Protein AF-A0A087TCX5-F1 (afdb_monomer)

pLDDT: mean 95.56, std 5.3, range [61.22, 98.56]

Nearest PDB structures (foldseek):
  3qj4-assembly2_B  TM=8.855E-01  e=2.046E-03  Homo sapiens
  3qj4-assembly1_A  TM=8.817E-01  e=7.351E-03  Homo sapiens

Mean predicted aligned error: 3.64 Å

Secondary structure (DSSP, 8-state):
-PPPS-------SS-S-SSPSTT--SEEEEEETTEEEEESGGGS-SSHHHHHHHHHHHHHHHHHHH--

Sequence (68 aa):
MPKPSCIKVHKWRYSQVEKSYIGKPGCLVVSTSPVLICGGDGFSCSTFEGCILSAESIVKNFTENFVT

Foldseek 3Di:
DDDDPDDDDDDDPQQWDPAADPPLQLWDFPDVVVTDIGGDCSSAGPDPVSRVSSVVSVVVCCCVRPND

Structure (mmCIF, N/CA/C/O backbone):
data_AF-A0A087TCX5-F1
#
_entry.id   AF-A0A087TCX5-F1
#
loop_
_atom_site.group_PDB
_atom_site.id
_atom_site.type_symbol
_atom_site.label_atom_id
_atom_site.label_alt_id
_atom_site.label_comp_id
_atom_site.label_asym_id
_atom_site.label_entity_id
_atom_site.label_seq_id
_atom_site.pdbx_PDB_ins_code
_atom_site.Cartn_x
_atom_site.Cartn_y
_atom_site.Cartn_z
_atom_site.occupancy
_atom_site.B_iso_or_equiv
_atom_site.auth_seq_id
_atom_site.auth_comp_id
_atom_site.auth_asym_id
_atom_site.auth_atom_id
_atom_site.pdbx_PDB_model_num
ATOM 1 N N . MET A 1 1 ? 23.663 -6.365 -35.262 1.00 79.00 1 MET A N 1
ATOM 2 C CA . MET A 1 1 ? 22.961 -6.972 -34.106 1.00 79.00 1 MET A CA 1
ATOM 3 C C . MET A 1 1 ? 21.576 -7.444 -34.534 1.00 79.00 1 MET A C 1
ATOM 5 O O . MET A 1 1 ? 20.970 -6.746 -35.345 1.00 79.00 1 MET A O 1
ATOM 9 N N . PRO A 1 2 ? 21.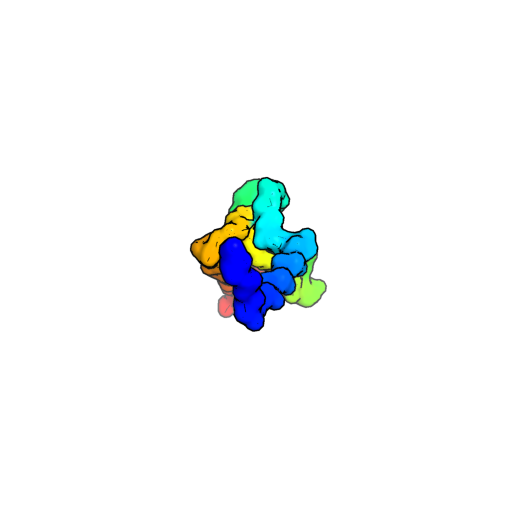081 -8.589 -34.028 1.00 92.62 2 PRO A N 1
ATOM 10 C CA . PRO A 1 2 ? 19.724 -9.056 -34.307 1.00 92.62 2 PRO A CA 1
ATOM 11 C C . PRO A 1 2 ? 18.673 -8.192 -33.596 1.00 92.62 2 PRO A C 1
ATOM 13 O O . PRO A 1 2 ? 18.939 -7.614 -32.542 1.00 92.62 2 PRO A O 1
ATOM 16 N N . LYS A 1 3 ? 17.476 -8.106 -34.186 1.00 95.50 3 LYS A N 1
ATOM 17 C CA . LYS A 1 3 ? 16.324 -7.419 -33.586 1.00 95.50 3 LYS A CA 1
ATOM 18 C C . LYS A 1 3 ? 15.625 -8.339 -32.572 1.00 95.50 3 LYS A C 1
ATOM 20 O O . LYS A 1 3 ? 15.624 -9.553 -32.781 1.00 95.50 3 LYS A O 1
ATOM 25 N N . PRO A 1 4 ? 15.028 -7.792 -31.497 1.00 96.12 4 PRO A N 1
ATOM 26 C CA . PRO A 1 4 ? 14.271 -8.591 -30.537 1.00 96.12 4 PRO A CA 1
ATOM 27 C C . PRO A 1 4 ? 13.072 -9.281 -31.205 1.00 96.12 4 PRO A C 1
ATOM 29 O O . PRO A 1 4 ? 12.425 -8.698 -32.075 1.00 96.12 4 PRO A O 1
ATOM 32 N N . SER A 1 5 ? 12.766 -10.509 -30.776 1.00 96.88 5 SER A N 1
ATOM 33 C CA . SER A 1 5 ? 11.628 -11.304 -31.268 1.00 96.88 5 SER A CA 1
ATOM 34 C C . SER A 1 5 ? 10.276 -10.820 -30.735 1.00 96.88 5 SER A C 1
ATOM 36 O O . SER A 1 5 ? 9.243 -11.090 -31.340 1.00 96.88 5 SER A O 1
ATOM 38 N N . CYS A 1 6 ? 10.273 -10.100 -29.610 1.00 97.12 6 CYS A N 1
ATOM 39 C CA . CYS A 1 6 ? 9.089 -9.497 -29.010 1.00 97.12 6 CYS A CA 1
ATOM 40 C C . CYS A 1 6 ? 9.490 -8.306 -28.129 1.00 97.12 6 CYS A C 1
ATOM 42 O O . CYS A 1 6 ? 10.558 -8.307 -27.516 1.00 97.12 6 CYS A O 1
ATOM 44 N N . ILE A 1 7 ? 8.619 -7.297 -28.051 1.00 96.56 7 ILE A N 1
ATOM 45 C CA . ILE A 1 7 ? 8.745 -6.161 -27.136 1.00 96.56 7 ILE A CA 1
ATOM 46 C C . ILE A 1 7 ? 7.408 -5.995 -26.418 1.00 96.56 7 ILE A C 1
ATOM 48 O O . ILE A 1 7 ? 6.369 -5.848 -27.060 1.00 96.56 7 ILE A O 1
ATOM 52 N N . LYS A 1 8 ? 7.437 -5.964 -25.083 1.00 97.12 8 LYS A N 1
ATOM 53 C CA . LYS A 1 8 ? 6.287 -5.593 -24.256 1.00 97.12 8 LYS A CA 1
ATOM 54 C C . LYS A 1 8 ? 6.622 -4.328 -23.483 1.00 97.12 8 LYS A C 1
ATOM 56 O O . LYS A 1 8 ? 7.511 -4.334 -22.639 1.00 97.12 8 LYS A O 1
ATOM 61 N N . VAL A 1 9 ? 5.885 -3.259 -23.757 1.00 97.19 9 VAL A N 1
ATOM 62 C CA . VAL A 1 9 ? 5.980 -2.008 -23.003 1.00 97.19 9 VAL A CA 1
ATOM 63 C C . VAL A 1 9 ? 4.827 -1.959 -22.016 1.00 97.19 9 VAL A C 1
ATOM 65 O O . VAL A 1 9 ? 3.681 -2.222 -22.377 1.00 97.19 9 VAL A O 1
ATOM 68 N N . HIS A 1 10 ? 5.127 -1.615 -20.770 1.00 97.75 10 HIS A N 1
ATOM 69 C CA . HIS A 1 10 ? 4.113 -1.386 -19.757 1.00 97.75 10 HIS A CA 1
ATOM 70 C C . HIS A 1 10 ? 4.347 -0.027 -19.106 1.00 97.75 10 HIS A C 1
ATOM 72 O O . HIS A 1 10 ? 5.427 0.240 -18.583 1.00 97.75 10 HIS A O 1
ATOM 78 N N . LYS A 1 11 ? 3.331 0.836 -19.162 1.00 97.50 11 LYS A N 1
ATOM 79 C CA . LYS A 1 11 ? 3.373 2.167 -18.564 1.00 97.50 11 LYS A CA 1
ATOM 80 C C . LYS A 1 11 ? 2.528 2.176 -17.301 1.00 97.50 11 LYS A C 1
ATOM 82 O O . LYS A 1 11 ? 1.304 2.124 -17.372 1.00 97.50 11 LYS A O 1
ATOM 87 N N . TRP A 1 12 ? 3.187 2.344 -16.167 1.00 97.25 12 TRP A N 1
ATOM 88 C CA . TRP A 1 12 ? 2.524 2.636 -14.906 1.00 97.25 12 TRP A CA 1
ATOM 89 C C . TRP A 1 12 ? 2.283 4.143 -14.811 1.00 97.25 12 TRP A C 1
ATOM 91 O O . TRP A 1 12 ? 3.232 4.923 -14.819 1.00 97.25 12 TRP A O 1
ATOM 101 N N . ARG A 1 13 ? 1.015 4.573 -14.749 1.00 96.62 13 ARG A N 1
ATOM 102 C CA . ARG A 1 13 ? 0.691 5.989 -14.484 1.00 96.62 13 ARG A CA 1
ATOM 103 C C . ARG A 1 13 ? 1.079 6.390 -13.058 1.00 96.62 13 ARG A C 1
ATOM 105 O O . ARG A 1 13 ? 1.513 7.515 -12.850 1.00 96.62 13 ARG A O 1
ATOM 112 N N . TYR A 1 14 ? 0.948 5.449 -12.126 1.00 94.62 14 TYR A N 1
ATOM 113 C CA . TYR A 1 14 ? 1.359 5.558 -10.733 1.00 94.62 14 TYR A CA 1
ATOM 114 C C . TYR A 1 14 ? 2.137 4.286 -10.400 1.00 94.62 14 TYR A C 1
ATOM 116 O O . TYR A 1 14 ? 1.540 3.231 -10.213 1.00 94.62 14 TYR A O 1
ATOM 124 N N . SER A 1 15 ? 3.467 4.353 -10.466 1.00 94.50 15 SER A N 1
ATOM 125 C CA . SER A 1 15 ? 4.324 3.185 -10.231 1.00 94.50 15 SER A CA 1
ATOM 126 C C . SER A 1 15 ? 4.627 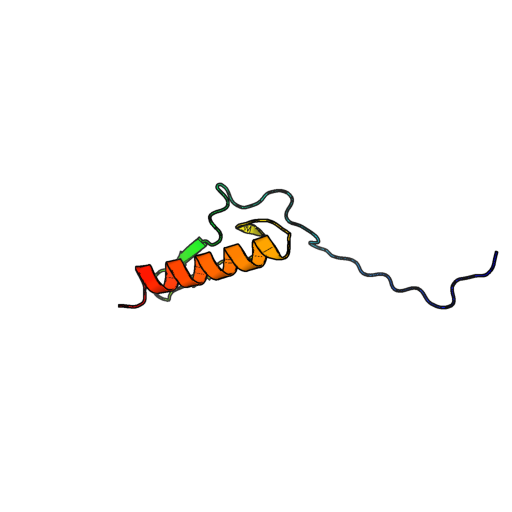2.984 -8.755 1.00 94.50 15 SER A C 1
ATOM 128 O O . SER A 1 15 ? 4.677 1.848 -8.297 1.00 94.50 15 SER A O 1
ATOM 130 N N . GLN A 1 16 ? 4.886 4.083 -8.044 1.00 96.50 16 GLN A N 1
ATOM 131 C CA . GLN A 1 16 ? 5.300 4.107 -6.647 1.00 96.50 16 GLN A CA 1
ATOM 132 C C . GLN A 1 16 ? 4.879 5.430 -6.009 1.00 96.50 16 GLN A C 1
ATOM 134 O O . GLN A 1 16 ? 4.824 6.473 -6.665 1.00 96.50 16 GLN A O 1
ATOM 139 N N . VAL A 1 17 ? 4.611 5.373 -4.714 1.00 96.19 17 VAL A N 1
ATOM 140 C CA . VAL A 1 17 ? 4.338 6.519 -3.862 1.00 96.19 17 VAL A CA 1
ATOM 141 C C . VAL A 1 17 ? 5.665 7.183 -3.519 1.00 96.19 17 VAL A C 1
ATOM 143 O O . VAL A 1 17 ? 6.484 6.635 -2.787 1.00 96.19 17 VAL A O 1
ATOM 146 N 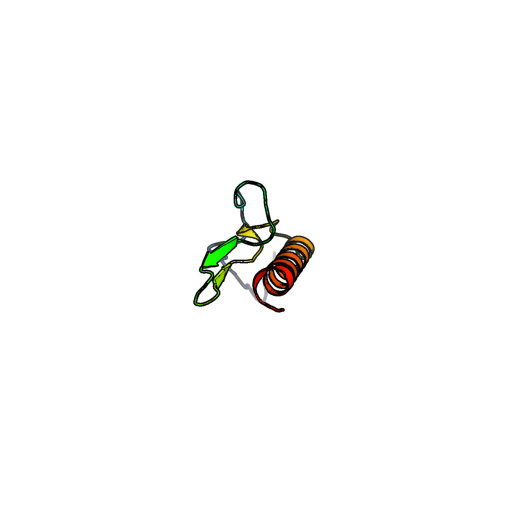N . GLU A 1 18 ? 5.875 8.385 -4.046 1.00 94.31 18 GLU A N 1
ATOM 147 C CA . GLU A 1 18 ? 7.051 9.198 -3.717 1.00 94.31 18 GLU A CA 1
ATOM 148 C C . GLU A 1 18 ? 6.909 9.856 -2.335 1.00 94.31 18 GLU A C 1
ATOM 150 O O . GLU A 1 18 ? 7.860 9.940 -1.560 1.00 94.31 18 GLU A O 1
ATOM 155 N N . LYS A 1 19 ? 5.692 10.307 -2.012 1.00 94.69 19 LYS A N 1
ATOM 156 C CA . LYS A 1 19 ? 5.350 10.967 -0.750 1.00 94.69 19 LYS A CA 1
ATOM 157 C C . LYS A 1 19 ? 4.127 10.296 -0.148 1.00 94.69 19 LYS A C 1
ATOM 159 O O . LYS A 1 19 ? 3.003 10.557 -0.571 1.00 94.69 19 LYS A O 1
ATOM 164 N N . SER A 1 20 ? 4.365 9.418 0.821 1.00 94.69 20 SER A N 1
ATOM 165 C CA . SER A 1 20 ? 3.294 8.764 1.572 1.00 94.69 20 SER A CA 1
ATOM 166 C C . SER A 1 20 ? 2.508 9.772 2.409 1.00 94.69 20 SER A C 1
ATOM 168 O O . SER A 1 20 ? 2.987 10.870 2.710 1.00 94.69 20 SER A O 1
ATOM 170 N N . TYR A 1 21 ? 1.317 9.361 2.839 1.00 96.75 21 TYR A N 1
ATOM 171 C CA . TYR A 1 21 ? 0.533 10.072 3.836 1.00 96.75 21 TYR A CA 1
ATOM 172 C C . TYR A 1 21 ? 1.375 10.355 5.088 1.00 96.75 21 TYR A C 1
ATOM 174 O O . TYR A 1 21 ? 2.212 9.540 5.497 1.00 96.75 21 TYR A O 1
ATOM 182 N N . ILE A 1 22 ? 1.159 11.524 5.693 1.00 95.88 22 ILE A N 1
ATOM 183 C CA . ILE A 1 22 ? 1.956 11.983 6.830 1.00 95.88 22 ILE A CA 1
ATOM 184 C C . ILE A 1 22 ? 1.902 10.971 7.983 1.00 95.88 22 ILE A C 1
ATOM 186 O O . ILE A 1 22 ? 0.847 10.442 8.319 1.00 95.88 22 ILE A O 1
ATOM 190 N N . GLY A 1 23 ? 3.063 10.652 8.554 1.00 94.81 23 GLY A N 1
ATOM 191 C CA . GLY A 1 23 ? 3.183 9.682 9.646 1.00 94.81 23 GLY A CA 1
ATOM 192 C C . GLY A 1 23 ? 3.056 8.207 9.247 1.00 94.81 23 GLY A C 1
ATOM 193 O O . GLY A 1 23 ? 3.347 7.359 10.081 1.00 94.81 23 GLY A O 1
ATOM 194 N N . LYS A 1 24 ? 2.690 7.887 7.995 1.00 95.19 24 LYS A N 1
ATOM 195 C CA . LYS A 1 24 ? 2.575 6.507 7.481 1.00 95.19 24 LYS A CA 1
ATOM 196 C C . LYS A 1 24 ? 1.802 5.556 8.424 1.00 95.19 24 LYS A C 1
ATOM 198 O O . LYS A 1 24 ? 2.337 4.524 8.823 1.00 95.19 24 LYS A O 1
ATOM 203 N N . PRO A 1 25 ? 0.547 5.879 8.788 1.00 97.06 25 PRO A N 1
ATOM 204 C CA . PRO A 1 25 ? -0.223 5.121 9.783 1.00 97.06 25 PRO A CA 1
ATOM 205 C C . PRO A 1 25 ? -0.638 3.702 9.337 1.00 97.06 25 PRO A C 1
ATOM 207 O O . PRO A 1 25 ? -1.267 2.966 10.096 1.00 97.06 25 PRO A O 1
ATOM 210 N N . GLY A 1 26 ? -0.358 3.308 8.094 1.00 97.75 26 GLY A N 1
ATOM 211 C CA . GLY A 1 26 ? -0.807 2.051 7.494 1.00 97.75 26 GLY A CA 1
ATOM 212 C C . GLY A 1 26 ? -2.232 2.116 6.941 1.00 97.75 26 GLY A C 1
ATOM 213 O O . GLY A 1 26 ? -2.498 1.509 5.909 1.00 97.75 26 GLY A O 1
ATOM 214 N N . CYS A 1 27 ? -3.129 2.903 7.533 1.00 98.31 27 CYS A N 1
ATOM 215 C CA . CYS A 1 27 ? -4.469 3.160 7.001 1.00 98.31 27 CYS A CA 1
ATOM 216 C C . CYS A 1 27 ? -5.025 4.512 7.471 1.00 98.31 27 CYS A C 1
ATOM 218 O O . CYS A 1 27 ? -4.465 5.147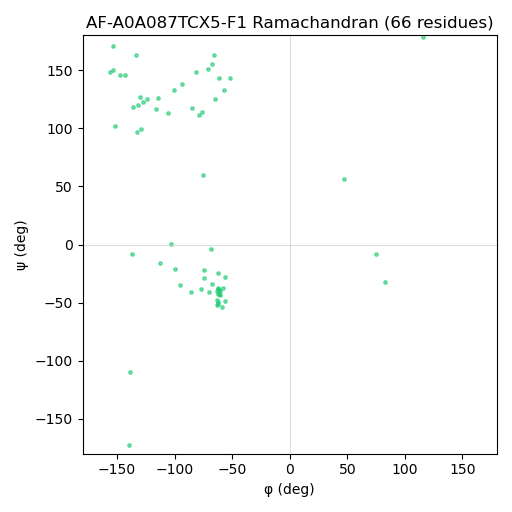 8.363 1.00 98.31 27 CYS A O 1
ATOM 220 N N . LEU A 1 28 ? -6.152 4.938 6.902 1.00 97.81 28 LEU A N 1
ATOM 221 C CA . LEU A 1 28 ? -6.888 6.138 7.300 1.00 97.81 28 LEU A CA 1
ATOM 222 C C . LEU A 1 28 ? -8.378 5.816 7.452 1.00 97.81 28 LEU A C 1
ATOM 224 O O . LEU A 1 28 ? -9.025 5.428 6.482 1.00 97.81 28 LEU A O 1
ATOM 228 N N . VAL A 1 29 ? -8.935 6.019 8.646 1.00 97.00 29 VAL A N 1
ATOM 229 C CA . VAL A 1 29 ? -10.388 5.967 8.869 1.00 97.00 29 VAL A CA 1
ATOM 230 C C . VAL A 1 29 ? -11.001 7.260 8.331 1.00 97.00 29 VAL A C 1
ATOM 232 O O . VAL A 1 29 ? -10.721 8.342 8.840 1.00 97.00 29 VAL A O 1
ATOM 235 N N . VAL A 1 30 ? -11.815 7.154 7.282 1.00 97.19 30 VAL A N 1
ATOM 236 C CA . VAL A 1 30 ? -12.449 8.301 6.608 1.00 97.19 30 VAL A CA 1
ATOM 237 C C . VAL A 1 30 ? -13.860 8.546 7.138 1.00 97.19 30 VAL A C 1
ATOM 239 O O . VAL A 1 30 ? -14.290 9.690 7.241 1.00 97.19 30 VAL A O 1
ATOM 242 N N . SER A 1 31 ? -14.582 7.479 7.482 1.00 96.75 31 SER A N 1
ATOM 243 C CA . SER A 1 31 ? -15.921 7.549 8.069 1.00 96.75 31 SER A CA 1
ATOM 244 C C . SER A 1 31 ? -16.132 6.392 9.041 1.00 96.75 31 SER A C 1
ATOM 246 O O . SER A 1 31 ? -15.632 5.290 8.818 1.00 96.75 31 SER A O 1
ATOM 248 N N . THR A 1 32 ? -16.881 6.643 10.114 1.00 95.12 32 THR A N 1
ATOM 249 C CA . THR A 1 32 ? -17.252 5.643 11.125 1.00 95.12 32 THR A CA 1
ATOM 250 C C . THR A 1 32 ? -18.666 5.092 10.926 1.00 95.12 32 THR A C 1
ATOM 252 O O . THR A 1 32 ? -18.960 4.002 11.402 1.00 95.12 32 THR A O 1
ATOM 255 N N . SER A 1 33 ? -19.542 5.803 10.203 1.00 94.75 33 SER A N 1
ATOM 256 C CA . SER A 1 33 ? -20.914 5.361 9.917 1.00 94.75 33 SER A CA 1
ATOM 257 C C . SER A 1 33 ? -21.432 5.941 8.586 1.00 94.75 33 SER A C 1
ATOM 259 O O . SER A 1 33 ? -21.844 7.102 8.556 1.00 94.75 33 SER A O 1
ATOM 261 N N . PRO A 1 34 ? -21.447 5.159 7.486 1.00 93.75 34 PRO A N 1
ATOM 262 C CA . PRO A 1 34 ? -20.936 3.791 7.390 1.00 93.75 34 PRO A CA 1
ATOM 263 C C . PRO A 1 34 ? -19.409 3.758 7.532 1.00 93.75 34 PRO A C 1
ATOM 265 O O . PRO A 1 34 ? -18.730 4.751 7.255 1.00 93.75 34 PRO A O 1
ATOM 268 N N . VAL A 1 35 ? -18.871 2.620 7.970 1.00 96.81 35 VAL A N 1
ATOM 269 C CA . VAL A 1 35 ? -17.424 2.444 8.143 1.00 96.81 35 VAL A CA 1
ATOM 270 C C . VAL A 1 35 ? -16.724 2.519 6.784 1.00 96.81 35 VAL A C 1
ATOM 272 O O . VAL A 1 35 ? -17.059 1.776 5.862 1.00 96.81 35 VAL A O 1
ATOM 275 N N . LEU A 1 36 ? -15.736 3.407 6.670 1.00 97.62 36 LEU A N 1
ATOM 276 C CA . LEU A 1 36 ? -14.871 3.552 5.502 1.00 97.62 36 LEU A CA 1
ATOM 277 C C . LEU A 1 36 ? -13.424 3.722 5.962 1.00 97.62 36 LEU A C 1
ATOM 279 O O . LEU A 1 36 ? -13.087 4.709 6.619 1.00 97.62 36 LEU A O 1
ATOM 283 N N . ILE A 1 37 ? -12.567 2.782 5.572 1.00 98.25 37 ILE A N 1
ATOM 284 C CA . ILE A 1 37 ? -11.135 2.794 5.876 1.00 98.25 37 ILE A CA 1
ATOM 285 C C . ILE A 1 37 ? -10.362 2.705 4.559 1.00 98.25 37 ILE A C 1
ATOM 287 O O . ILE A 1 37 ? -10.579 1.792 3.764 1.00 98.25 37 ILE A O 1
ATOM 291 N N . CYS A 1 38 ? -9.459 3.654 4.327 1.00 98.00 38 CYS A N 1
ATOM 292 C CA . CYS A 1 38 ? -8.541 3.654 3.193 1.00 98.00 38 CYS A CA 1
ATOM 293 C C . CYS A 1 38 ? -7.211 3.006 3.589 1.00 98.00 38 CYS A C 1
ATOM 295 O O . CYS A 1 38 ? -6.669 3.291 4.655 1.00 98.00 38 CYS A O 1
ATOM 297 N N . GLY A 1 39 ? -6.662 2.177 2.706 1.00 97.81 39 GLY A N 1
ATOM 298 C CA . GLY A 1 39 ? -5.356 1.544 2.867 1.00 97.81 39 GLY A CA 1
ATOM 299 C C . GLY A 1 39 ? -4.570 1.514 1.559 1.00 97.81 39 GLY A C 1
ATOM 300 O O . GLY A 1 39 ? -4.971 2.124 0.568 1.00 97.81 39 GLY A O 1
ATOM 301 N N . GLY A 1 40 ? -3.440 0.816 1.569 1.00 97.50 40 GLY A N 1
ATOM 302 C CA . GLY A 1 40 ? -2.484 0.729 0.470 1.00 97.50 40 GLY A CA 1
ATOM 303 C C . GLY A 1 40 ? -1.116 1.324 0.808 1.00 97.50 40 GLY A C 1
ATOM 304 O O . GLY A 1 40 ? -0.878 1.876 1.887 1.00 97.50 40 GLY A O 1
ATOM 305 N N . ASP A 1 41 ? -0.206 1.234 -0.156 1.00 96.94 41 ASP A N 1
ATOM 306 C CA . ASP A 1 41 ? 1.173 1.718 -0.045 1.00 96.94 41 ASP A CA 1
ATOM 307 C C . ASP A 1 41 ? 1.277 3.237 0.171 1.00 96.94 41 ASP A C 1
ATOM 309 O O . ASP A 1 41 ? 2.223 3.720 0.797 1.00 96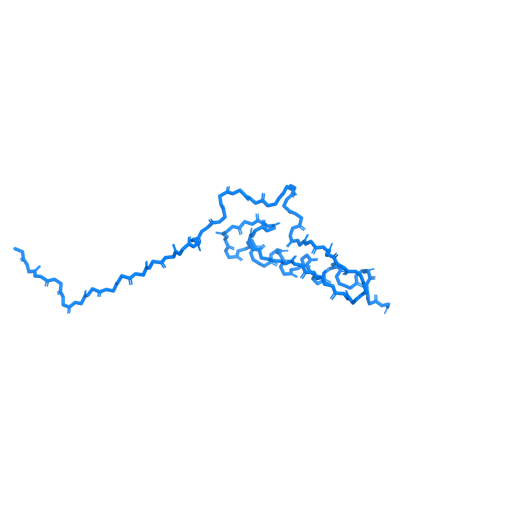.94 41 ASP A O 1
ATOM 313 N N . GLY A 1 42 ? 0.252 3.985 -0.248 1.00 97.25 42 GLY A N 1
ATOM 314 C CA . GLY A 1 42 ? 0.084 5.412 0.039 1.00 97.25 42 GLY A CA 1
ATOM 315 C C . GLY A 1 42 ? 0.087 5.753 1.529 1.00 97.25 42 GLY A C 1
ATOM 316 O O . GLY A 1 42 ? 0.504 6.847 1.903 1.00 97.25 42 GLY A O 1
ATOM 317 N N . PHE A 1 43 ? -0.320 4.820 2.390 1.00 97.88 43 PHE A N 1
ATOM 318 C CA . PHE A 1 43 ? -0.356 4.996 3.845 1.00 97.88 43 PHE A CA 1
ATOM 319 C C . PHE A 1 43 ? 0.810 4.297 4.554 1.00 97.88 43 PHE A C 1
ATOM 321 O O . PHE A 1 43 ? 0.911 4.369 5.775 1.00 97.88 43 PHE A O 1
ATOM 328 N N . SER A 1 44 ? 1.696 3.643 3.799 1.00 96.25 44 SER A N 1
ATOM 329 C CA . SER A 1 44 ? 2.859 2.901 4.288 1.00 96.25 44 SER A CA 1
ATOM 330 C C . SER A 1 44 ? 4.071 3.159 3.370 1.00 96.25 44 SER A C 1
ATOM 332 O O . SER A 1 44 ? 4.615 4.271 3.366 1.00 96.25 44 SER A O 1
ATOM 334 N N . CYS A 1 45 ? 4.494 2.159 2.590 1.00 95.50 45 CYS A N 1
ATOM 335 C CA . CYS A 1 45 ? 5.619 2.179 1.657 1.00 95.50 45 CYS A CA 1
ATOM 336 C C . CYS A 1 45 ? 5.280 1.360 0.397 1.00 95.50 45 CYS A C 1
ATOM 338 O O . CYS A 1 45 ? 4.643 0.315 0.510 1.00 95.50 45 CYS A O 1
ATOM 340 N N . SER A 1 46 ? 5.765 1.769 -0.784 1.00 96.8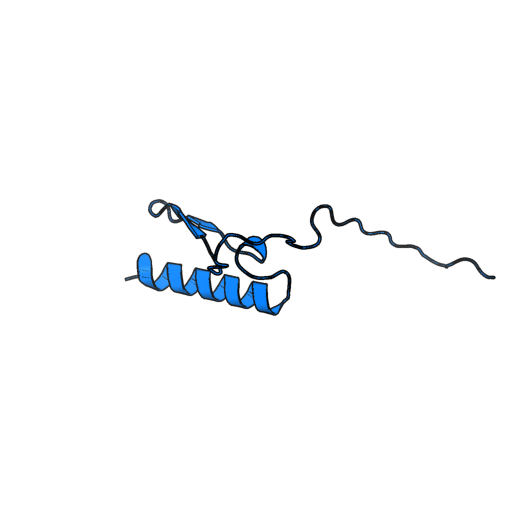8 46 SER A N 1
ATOM 341 C CA . SER A 1 46 ? 5.601 1.033 -2.059 1.00 96.88 46 SER A CA 1
ATOM 342 C C . SER A 1 46 ? 6.502 -0.197 -2.164 1.00 96.88 46 SER A C 1
ATOM 344 O O . SER A 1 46 ? 7.355 -0.314 -3.045 1.00 96.88 46 SER A O 1
ATOM 346 N N . THR A 1 47 ? 6.315 -1.117 -1.227 1.00 96.88 47 THR A N 1
ATOM 347 C CA . THR A 1 47 ? 6.964 -2.423 -1.156 1.00 96.88 47 THR A CA 1
ATOM 348 C C . THR A 1 47 ? 5.913 -3.486 -0.861 1.00 96.88 47 THR A C 1
ATOM 3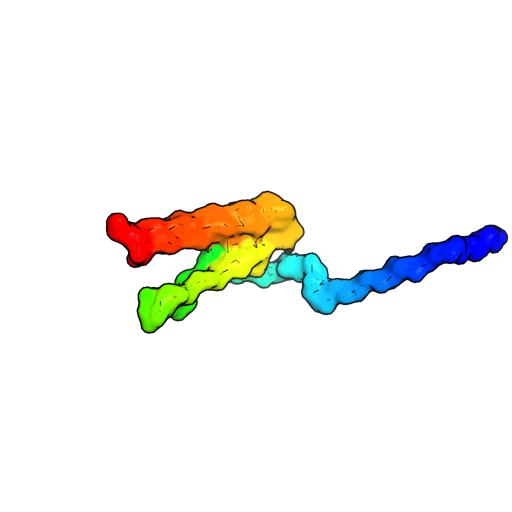50 O O . THR A 1 47 ? 4.815 -3.180 -0.398 1.00 96.88 47 THR A O 1
ATOM 353 N N . PHE A 1 48 ? 6.255 -4.750 -1.104 1.00 97.88 48 PHE A N 1
ATOM 354 C CA . PHE A 1 48 ? 5.391 -5.873 -0.740 1.00 97.88 48 PHE A CA 1
ATOM 355 C C . PHE A 1 48 ? 5.0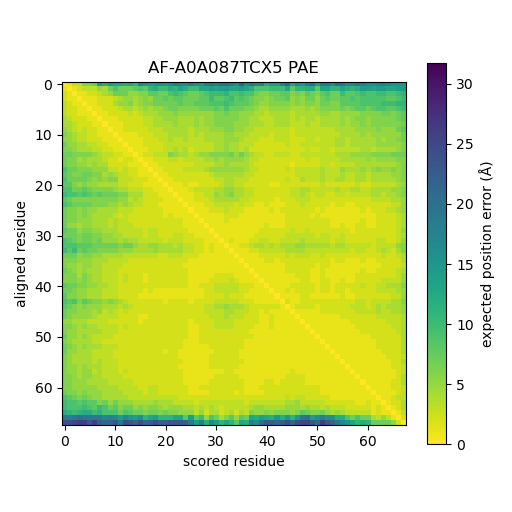39 -5.858 0.760 1.00 97.88 48 PHE A C 1
ATOM 357 O O . PHE A 1 48 ? 3.864 -5.884 1.116 1.00 97.88 48 PHE A O 1
ATOM 364 N N . GLU A 1 49 ? 6.047 -5.689 1.621 1.00 97.81 49 GLU A N 1
ATOM 365 C CA . GLU A 1 49 ? 5.862 -5.578 3.074 1.00 97.81 49 GLU A CA 1
ATOM 366 C C . GLU A 1 49 ? 5.021 -4.362 3.482 1.00 97.81 49 GLU A C 1
ATOM 368 O O . GLU A 1 49 ? 4.197 -4.453 4.386 1.00 97.81 49 GLU A O 1
ATOM 373 N N . GLY A 1 50 ? 5.166 -3.221 2.799 1.00 97.06 50 GLY A N 1
ATOM 374 C CA . GLY A 1 50 ? 4.347 -2.039 3.080 1.00 97.06 50 GLY A CA 1
ATOM 375 C C . GLY A 1 50 ? 2.856 -2.311 2.874 1.00 97.06 50 GLY A C 1
ATOM 376 O O . GLY A 1 50 ? 2.031 -1.924 3.705 1.00 97.06 50 GLY A O 1
ATOM 377 N N . CYS A 1 51 ? 2.506 -3.056 1.824 1.00 97.88 51 CYS A N 1
ATOM 378 C CA . CYS A 1 51 ? 1.131 -3.490 1.599 1.00 97.88 51 CYS A CA 1
ATOM 379 C C . CYS A 1 51 ? 0.613 -4.409 2.717 1.00 97.88 51 CYS A C 1
ATOM 381 O O . CYS A 1 51 ? -0.536 -4.246 3.129 1.00 97.88 51 CYS A O 1
ATOM 383 N N . ILE A 1 52 ? 1.440 -5.326 3.234 1.00 98.50 52 ILE A N 1
ATOM 384 C CA . ILE A 1 52 ? 1.067 -6.197 4.363 1.00 98.50 52 ILE A CA 1
ATOM 385 C C . ILE A 1 52 ? 0.806 -5.358 5.614 1.00 98.50 52 ILE A C 1
ATOM 387 O O . ILE A 1 52 ? -0.281 -5.435 6.181 1.00 98.50 52 ILE A O 1
ATOM 391 N N . LEU A 1 53 ? 1.745 -4.483 5.982 1.00 98.25 53 LEU A N 1
ATOM 392 C CA . LEU A 1 53 ? 1.609 -3.598 7.144 1.00 98.25 53 LEU A CA 1
ATOM 393 C C . LEU A 1 53 ? 0.369 -2.701 7.045 1.00 98.25 53 LEU A C 1
ATOM 395 O O . LEU A 1 53 ? -0.309 -2.437 8.038 1.00 98.25 53 LEU A O 1
ATOM 399 N N . SER A 1 54 ? 0.051 -2.230 5.838 1.00 98.56 54 SER A N 1
ATOM 400 C CA . SER A 1 54 ? -1.176 -1.477 5.598 1.00 98.56 54 SER A CA 1
ATOM 401 C C . SER A 1 54 ? -2.419 -2.327 5.860 1.00 98.56 54 SER A C 1
ATOM 403 O O . SER A 1 54 ? -3.307 -1.887 6.588 1.00 98.56 5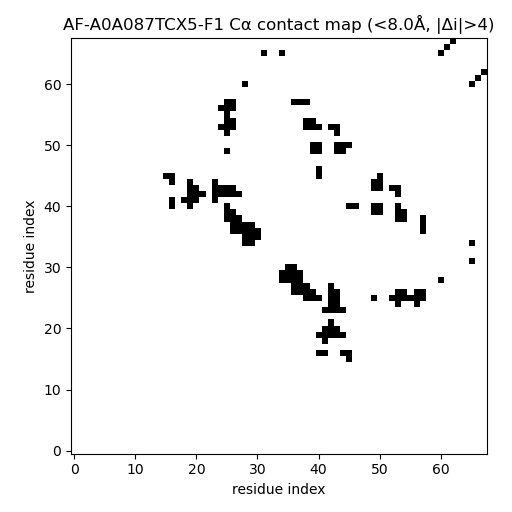4 SER A O 1
ATOM 405 N N . ALA A 1 55 ? -2.470 -3.549 5.326 1.00 98.56 55 ALA A N 1
ATOM 406 C CA . ALA A 1 55 ? -3.591 -4.460 5.533 1.00 98.56 55 ALA A CA 1
ATOM 407 C C . ALA A 1 55 ? -3.780 -4.824 7.016 1.00 98.56 55 ALA A C 1
ATOM 409 O O . ALA A 1 55 ? -4.904 -4.784 7.515 1.00 98.56 55 ALA A O 1
ATOM 410 N N . GLU A 1 56 ? -2.694 -5.101 7.742 1.00 98.50 56 GLU A N 1
ATOM 411 C CA . GLU A 1 56 ? -2.731 -5.350 9.188 1.00 98.50 56 GLU A CA 1
ATOM 412 C C . GLU A 1 56 ? -3.272 -4.141 9.959 1.00 98.50 56 GLU A C 1
ATOM 414 O O . GLU A 1 56 ? -4.128 -4.299 10.831 1.00 98.50 56 GLU A O 1
ATOM 419 N N . SER A 1 57 ? -2.845 -2.923 9.603 1.00 98.25 57 SER A N 1
ATOM 420 C CA . SER A 1 57 ? -3.343 -1.689 10.226 1.00 98.25 57 SER A CA 1
ATOM 421 C C . SER A 1 57 ? -4.846 -1.486 9.997 1.00 98.25 57 SER A C 1
ATOM 423 O O . SER A 1 57 ? -5.556 -1.084 10.923 1.00 98.25 57 SER A O 1
ATOM 425 N N . ILE A 1 58 ? -5.359 -1.830 8.808 1.00 98.44 58 ILE A N 1
ATOM 426 C CA . ILE A 1 58 ? -6.802 -1.795 8.511 1.00 98.44 58 ILE A CA 1
ATOM 427 C C . ILE A 1 58 ? -7.555 -2.771 9.413 1.00 98.44 58 ILE A C 1
ATOM 429 O O . ILE A 1 58 ? -8.526 -2.372 10.049 1.00 98.44 58 ILE A O 1
ATOM 433 N N . VAL A 1 59 ? -7.118 -4.034 9.482 1.00 98.25 59 VAL A N 1
ATOM 434 C CA . VAL A 1 59 ? -7.787 -5.068 10.292 1.00 98.25 59 VAL A CA 1
ATOM 435 C C . VAL A 1 59 ? -7.762 -4.696 11.768 1.00 98.25 59 VAL A C 1
ATOM 437 O O . VAL A 1 59 ? -8.784 -4.813 12.445 1.00 98.25 59 VAL A O 1
ATOM 440 N N . LYS A 1 60 ? -6.624 -4.191 12.253 1.00 97.69 60 LYS A N 1
ATOM 441 C CA . LYS A 1 60 ? -6.483 -3.695 13.620 1.00 97.69 60 LYS A CA 1
ATOM 442 C C . LYS A 1 60 ? -7.472 -2.564 13.901 1.00 97.69 60 LYS A C 1
ATOM 444 O O . LYS A 1 60 ? -8.273 -2.685 14.821 1.00 97.69 60 LYS A O 1
ATOM 449 N N . ASN A 1 61 ? -7.484 -1.514 13.075 1.00 96.62 61 ASN A N 1
ATOM 450 C CA . ASN A 1 61 ? -8.409 -0.390 13.249 1.00 96.62 61 ASN A CA 1
ATOM 451 C C . ASN A 1 61 ? -9.870 -0.829 13.150 1.00 96.62 61 ASN A C 1
ATOM 453 O O . ASN A 1 61 ? -10.703 -0.339 13.909 1.00 96.62 61 ASN A O 1
ATOM 457 N N . PHE A 1 62 ? -10.182 -1.748 12.237 1.00 97.12 62 PHE A N 1
ATOM 458 C CA . PHE A 1 62 ? -11.527 -2.280 12.092 1.00 97.12 62 PHE A CA 1
ATOM 459 C C . PHE A 1 62 ? -11.975 -3.007 13.367 1.00 97.12 62 PHE A C 1
ATOM 461 O O . PHE A 1 62 ? -13.039 -2.724 13.913 1.00 97.12 62 PHE A O 1
ATOM 468 N N . THR A 1 63 ? -11.126 -3.903 13.867 1.00 96.62 63 THR A N 1
ATOM 469 C CA . THR A 1 63 ? -11.436 -4.756 15.019 1.00 96.62 63 THR A CA 1
ATOM 470 C C . THR A 1 63 ? -11.495 -3.961 16.319 1.00 96.62 63 THR A C 1
ATOM 472 O O . THR A 1 63 ? -12.397 -4.178 17.107 1.00 96.62 63 THR A O 1
ATOM 475 N N . GLU A 1 64 ? -10.588 -3.007 16.536 1.00 93.94 64 GLU A N 1
ATOM 476 C CA . GLU A 1 64 ? -10.538 -2.230 17.784 1.00 93.94 64 GLU A CA 1
ATOM 477 C C . GLU A 1 64 ? -11.656 -1.184 17.902 1.00 93.94 64 GLU A C 1
ATOM 479 O O . GLU A 1 64 ? -12.049 -0.837 19.012 1.00 93.94 64 GLU A O 1
ATOM 484 N N . ASN A 1 65 ? -12.152 -0.653 16.779 1.00 91.06 65 ASN A N 1
ATOM 485 C CA . ASN A 1 65 ? -13.064 0.497 16.797 1.00 91.06 65 ASN A CA 1
ATOM 486 C C . ASN A 1 65 ? -14.487 0.175 16.324 1.00 91.06 65 ASN A C 1
ATOM 488 O O . ASN A 1 65 ? -15.388 0.984 16.542 1.00 91.06 65 ASN A O 1
ATOM 492 N N . PHE A 1 66 ? -14.700 -0.959 15.648 1.00 90.38 66 PHE A N 1
ATOM 493 C CA . PHE A 1 66 ? -15.974 -1.242 14.976 1.00 90.38 66 PHE A CA 1
ATOM 494 C C . PHE A 1 66 ? -16.492 -2.668 15.168 1.00 90.38 66 PHE A C 1
ATOM 496 O O . PHE A 1 66 ? -17.631 -2.947 14.794 1.00 90.38 66 PHE A O 1
ATOM 503 N N . VAL A 1 67 ? -15.698 -3.560 15.763 1.00 81.31 67 VAL A N 1
ATOM 504 C CA . VAL A 1 67 ? -16.140 -4.895 16.174 1.00 81.31 67 VAL A CA 1
ATOM 505 C C . VAL A 1 67 ? -16.063 -4.949 17.695 1.00 81.31 67 VAL A C 1
ATOM 507 O O . VAL A 1 67 ? -15.049 -4.584 18.276 1.00 81.31 67 VAL A O 1
ATOM 510 N N . THR A 1 68 ? -17.173 -5.313 18.335 1.00 61.22 68 THR A N 1
ATOM 511 C CA . THR A 1 68 ? -17.262 -5.463 19.798 1.00 61.22 68 THR A CA 1
ATOM 512 C C . THR A 1 68 ? -16.853 -6.866 20.210 1.00 61.22 68 THR A C 1
ATOM 514 O O . THR A 1 68 ? -17.261 -7.811 19.496 1.00 61.22 68 THR A O 1
#

Solvent-accessible surface area (backbone atoms only — not comparable to full-atom values): 4244 Å² total; per-residue (Å²): 134,85,78,80,95,73,87,87,88,83,86,65,94,77,79,65,58,89,75,44,45,86,88,42,69,9,38,45,81,78,39,82,84,70,76,37,72,50,66,38,29,51,20,37,34,74,46,76,66,23,37,51,51,3,52,52,37,43,53,49,54,44,45,75,75,74,48,133

Radius of gyration: 17.83 Å; Cα contacts (8 Å, |Δi|>4): 87; chains: 1; bounding box: 44×23×54 Å

InterPro domains:
  IPR036188 FAD/NAD(P)-binding domain superfamily [G3DSA:3.50.50.60] (25-55)
  IPR040174 Renalase [PTHR23357] (1-64)

Organism: Stegodyphus mimosarum (NCBI:txid407821)